Protein AF-V9G5K1-F1 (afdb_monomer_lite)

Foldseek 3Di:
DPPCPLVCVVVDDPVNVVVCCLVVVDALLRVVVSVVVVCVVPCPPVVPDVDDDPCSNVVSVVVRVCSVVVVDPPDPPVVPPD

Radius of gyration: 13.36 Å; chains: 1; bounding box: 30×26×33 Å

Sequence (82 aa):
MISDKKSWIIEATITDMQQAMASGALTSMDLVQLYLERIQTYDGELRSIIELNPDALRIAKELDQEREAGAFAGHCTAFLSF

Structure (mmCIF, N/CA/C/O backbone):
data_AF-V9G5K1-F1
#
_entry.id   AF-V9G5K1-F1
#
loop_
_atom_site.group_PDB
_atom_site.id
_atom_site.type_symbol
_atom_site.label_atom_id
_atom_site.label_alt_id
_atom_site.label_comp_id
_atom_site.label_asym_id
_atom_site.label_entity_id
_atom_site.label_seq_id
_atom_site.pdbx_PDB_ins_code
_atom_site.Cartn_x
_atom_site.Cartn_y
_atom_site.Cartn_z
_atom_site.occupancy
_atom_site.B_iso_or_equiv
_atom_site.auth_seq_id
_atom_site.auth_comp_id
_atom_site.auth_asym_id
_atom_site.auth_atom_id
_atom_site.pdbx_PDB_model_num
ATOM 1 N N . MET A 1 1 ? -12.546 10.935 -3.926 1.00 52.50 1 MET A N 1
ATOM 2 C CA . MET A 1 1 ? -12.004 9.577 -4.149 1.00 52.50 1 MET A CA 1
ATOM 3 C C . MET A 1 1 ? -10.779 9.722 -5.025 1.00 52.50 1 MET A C 1
ATOM 5 O O . MET A 1 1 ? -10.868 10.424 -6.021 1.00 52.50 1 MET A O 1
ATOM 9 N N . ILE A 1 2 ? -9.640 9.168 -4.614 1.00 63.12 2 ILE A N 1
ATOM 10 C CA . ILE A 1 2 ? -8.395 9.226 -5.392 1.00 63.12 2 ILE A CA 1
ATOM 11 C C . ILE A 1 2 ? -8.625 8.395 -6.660 1.00 63.12 2 ILE A C 1
ATOM 13 O O . ILE A 1 2 ? -8.690 7.171 -6.573 1.00 63.12 2 ILE A O 1
ATOM 17 N N . SER A 1 3 ? -8.832 9.057 -7.802 1.00 67.31 3 SER A N 1
ATOM 18 C CA . SER A 1 3 ? -9.189 8.391 -9.064 1.00 67.31 3 SER A CA 1
ATOM 19 C C . SER A 1 3 ? -8.066 7.499 -9.597 1.00 67.31 3 SER A C 1
ATOM 21 O O . SER A 1 3 ? -8.352 6.443 -10.144 1.00 67.31 3 SER A O 1
ATOM 23 N N . ASP A 1 4 ? -6.804 7.871 -9.347 1.00 79.75 4 ASP A N 1
ATOM 24 C CA . ASP A 1 4 ? -5.619 7.130 -9.789 1.00 79.75 4 ASP A CA 1
ATOM 25 C C . ASP A 1 4 ? -4.629 6.911 -8.634 1.00 79.75 4 ASP A C 1
ATOM 27 O O . ASP A 1 4 ? -3.608 7.594 -8.506 1.00 79.75 4 ASP A O 1
ATOM 31 N N . LYS A 1 5 ? -4.918 5.918 -7.780 1.00 82.12 5 LYS A N 1
ATOM 32 C CA . LYS A 1 5 ? -4.071 5.552 -6.623 1.00 82.12 5 LYS A CA 1
ATOM 33 C C . LYS A 1 5 ? -2.614 5.248 -7.024 1.00 82.12 5 LYS A C 1
ATOM 35 O O . LYS A 1 5 ? -1.691 5.580 -6.284 1.00 82.12 5 LYS A O 1
ATOM 40 N N . LYS A 1 6 ? -2.402 4.674 -8.217 1.00 80.88 6 LYS A N 1
ATOM 41 C CA . LYS A 1 6 ? -1.082 4.298 -8.757 1.00 80.88 6 LYS A CA 1
ATOM 42 C C . LYS A 1 6 ? -0.183 5.491 -9.084 1.00 80.88 6 LYS A C 1
ATOM 44 O O . LYS A 1 6 ? 1.023 5.397 -8.887 1.00 80.88 6 LYS A O 1
ATOM 49 N N . SER A 1 7 ? -0.750 6.589 -9.582 1.00 82.44 7 SER A N 1
ATOM 50 C CA . SER A 1 7 ? 0.014 7.819 -9.828 1.00 82.44 7 SER A CA 1
ATOM 51 C C . SER A 1 7 ? 0.213 8.594 -8.531 1.00 82.44 7 SER A C 1
ATOM 53 O O . SER A 1 7 ? 1.295 9.111 -8.273 1.00 82.44 7 SER A O 1
ATOM 55 N N . TRP A 1 8 ? -0.820 8.626 -7.688 1.00 86.25 8 TRP A N 1
ATOM 56 C CA . TRP A 1 8 ? -0.802 9.364 -6.432 1.00 86.25 8 TRP A CA 1
ATOM 57 C C . TRP A 1 8 ? 0.279 8.869 -5.462 1.00 86.25 8 TRP A C 1
ATOM 59 O O . TRP A 1 8 ? 0.985 9.687 -4.884 1.00 86.25 8 TRP A O 1
ATOM 69 N N . ILE A 1 9 ? 0.492 7.551 -5.341 1.00 85.44 9 ILE A N 1
ATOM 70 C CA . ILE A 1 9 ? 1.499 6.983 -4.420 1.00 85.44 9 ILE A CA 1
ATOM 71 C C . ILE A 1 9 ? 2.947 7.402 -4.736 1.00 85.44 9 ILE A C 1
ATOM 73 O O . ILE A 1 9 ? 3.831 7.245 -3.900 1.00 85.44 9 ILE A O 1
ATOM 77 N N . ILE A 1 10 ? 3.203 7.908 -5.946 1.00 84.19 10 ILE A N 1
ATOM 78 C CA . ILE A 1 10 ? 4.533 8.340 -6.399 1.00 84.19 10 ILE A CA 1
ATOM 79 C C . ILE A 1 10 ? 4.891 9.706 -5.808 1.00 84.19 10 ILE A C 1
ATOM 81 O O . ILE A 1 10 ? 6.050 9.953 -5.491 1.00 84.19 10 ILE A O 1
ATOM 85 N N . GLU A 1 11 ? 3.894 10.576 -5.6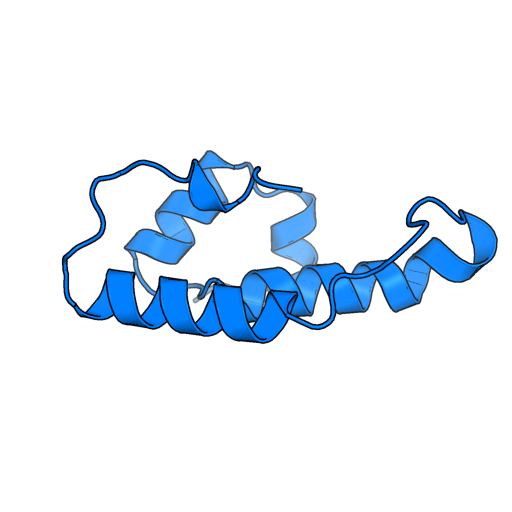62 1.00 84.06 11 GLU A N 1
ATOM 86 C CA . GLU A 1 11 ? 4.057 11.954 -5.186 1.00 84.06 11 GLU A CA 1
ATOM 87 C C . GLU A 1 11 ? 3.548 12.142 -3.750 1.00 84.06 11 GLU A C 1
ATOM 89 O O . GLU A 1 11 ? 3.834 13.159 -3.121 1.00 84.06 11 GLU A O 1
ATOM 94 N N . ALA A 1 12 ? 2.805 11.167 -3.220 1.00 85.44 12 ALA A N 1
ATOM 95 C CA . ALA A 1 12 ? 2.279 11.196 -1.865 1.00 85.44 12 ALA A CA 1
ATOM 96 C C . ALA A 1 12 ? 3.406 11.138 -0.827 1.00 85.44 12 ALA A C 1
ATOM 98 O O . ALA A 1 12 ? 4.311 10.302 -0.895 1.00 85.44 12 ALA A O 1
ATOM 99 N N . THR A 1 13 ? 3.313 11.991 0.189 1.00 86.62 13 THR A N 1
ATOM 100 C CA . THR A 1 13 ? 4.182 11.913 1.364 1.00 86.62 13 THR A CA 1
ATOM 101 C C . THR A 1 13 ? 3.679 10.850 2.342 1.00 86.62 13 THR A C 1
ATOM 103 O O . THR A 1 13 ? 2.523 10.429 2.295 1.00 86.62 13 THR A O 1
ATOM 106 N N . ILE A 1 14 ? 4.529 10.439 3.288 1.00 81.94 14 ILE A N 1
ATOM 107 C CA . ILE A 1 14 ? 4.130 9.517 4.368 1.00 81.94 14 ILE A CA 1
ATOM 108 C C . ILE A 1 14 ? 2.911 10.068 5.128 1.00 81.94 14 ILE A C 1
ATOM 110 O O . ILE A 1 14 ? 2.005 9.313 5.480 1.00 81.94 14 ILE A O 1
ATOM 114 N N . THR A 1 15 ? 2.850 11.388 5.326 1.00 83.56 15 THR A N 1
ATOM 115 C CA . THR A 1 15 ? 1.717 12.065 5.967 1.00 83.56 15 THR A CA 1
ATOM 116 C C . THR A 1 15 ? 0.435 11.921 5.148 1.00 83.56 15 THR A C 1
ATOM 118 O O . THR A 1 15 ? -0.609 11.589 5.709 1.00 83.56 15 THR A O 1
ATOM 121 N N . ASP A 1 16 ? 0.505 12.101 3.826 1.00 85.44 16 ASP A N 1
ATOM 122 C CA . ASP A 1 16 ? -0.656 11.953 2.937 1.00 85.44 16 ASP A CA 1
ATOM 123 C C . ASP A 1 16 ? -1.167 10.509 2.931 1.00 85.44 16 ASP A C 1
ATOM 125 O O . ASP A 1 16 ? -2.374 10.268 2.977 1.00 85.44 16 ASP A O 1
ATOM 129 N N . MET A 1 17 ? -0.254 9.533 2.950 1.00 84.38 17 MET A N 1
ATOM 130 C CA . MET A 1 17 ? -0.595 8.113 3.071 1.00 84.38 17 MET A CA 1
ATOM 131 C C . MET A 1 17 ? -1.288 7.815 4.401 1.00 84.38 17 MET A C 1
ATOM 133 O O . MET A 1 17 ? -2.318 7.142 4.423 1.00 84.38 17 MET A O 1
ATOM 137 N N . GLN A 1 18 ? -0.772 8.342 5.514 1.00 81.94 18 GLN A N 1
ATOM 138 C CA . GLN A 1 18 ? -1.391 8.178 6.830 1.00 81.94 18 GLN A CA 1
ATOM 139 C C . GLN A 1 18 ? -2.786 8.805 6.895 1.00 81.94 18 GLN A C 1
ATOM 141 O O . GLN A 1 18 ? -3.702 8.183 7.430 1.00 81.94 18 GLN A O 1
ATOM 146 N N . GLN A 1 19 ? -2.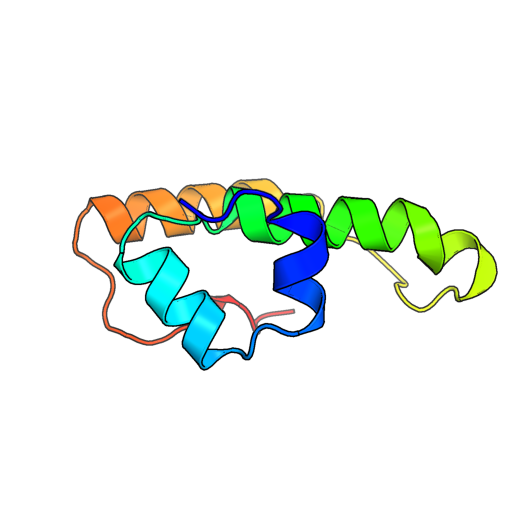978 9.990 6.315 1.00 84.06 19 GLN A N 1
ATOM 147 C CA . GLN A 1 19 ? -4.288 10.642 6.243 1.00 84.06 19 GLN A CA 1
ATOM 148 C C . GLN A 1 19 ? -5.263 9.893 5.327 1.00 84.06 19 GLN A C 1
ATOM 150 O O . GLN A 1 19 ? -6.438 9.738 5.667 1.00 84.06 19 GLN A O 1
ATOM 155 N N . ALA A 1 20 ? -4.794 9.379 4.189 1.00 84.31 20 ALA A N 1
ATOM 156 C CA . ALA A 1 20 ? -5.601 8.549 3.299 1.00 84.31 20 ALA A CA 1
ATOM 157 C C . ALA A 1 20 ? -6.038 7.243 3.983 1.00 84.31 20 ALA A C 1
ATOM 159 O O . ALA A 1 20 ? -7.186 6.830 3.830 1.00 84.31 20 ALA A O 1
ATOM 160 N N . MET A 1 21 ? -5.167 6.637 4.794 1.00 83.19 21 MET A N 1
ATOM 161 C CA . MET A 1 21 ? -5.511 5.464 5.601 1.00 83.19 21 MET A CA 1
ATOM 162 C C . MET A 1 21 ? -6.464 5.802 6.751 1.00 83.19 21 MET A C 1
ATOM 164 O O . MET A 1 21 ? -7.436 5.087 6.973 1.00 83.19 21 MET A O 1
ATOM 168 N N . ALA A 1 22 ? -6.246 6.920 7.447 1.00 80.56 22 ALA A N 1
ATOM 169 C CA . ALA A 1 22 ? -7.116 7.366 8.538 1.00 80.56 22 ALA A CA 1
ATOM 170 C C . ALA A 1 22 ? -8.525 7.755 8.058 1.00 80.56 22 ALA A C 1
ATOM 172 O O . ALA A 1 22 ? -9.500 7.569 8.779 1.00 80.56 22 ALA A O 1
ATOM 173 N N . SER A 1 23 ? -8.638 8.280 6.837 1.00 82.19 23 SER A N 1
ATOM 174 C CA . SER A 1 23 ? -9.923 8.611 6.207 1.00 82.19 23 SER A CA 1
ATOM 175 C C . SER A 1 23 ? -10.616 7.411 5.548 1.00 82.19 23 SER A C 1
ATOM 177 O O . SER A 1 23 ? -11.720 7.569 5.029 1.00 82.19 23 SER A O 1
ATOM 179 N N . GLY A 1 24 ? -9.986 6.229 5.535 1.00 80.62 24 GLY A N 1
ATOM 180 C CA . GLY A 1 24 ? -10.495 5.036 4.850 1.00 80.62 24 GLY A CA 1
ATOM 181 C C . GLY A 1 24 ? -10.450 5.124 3.318 1.00 80.62 24 GLY A C 1
ATOM 182 O O . GLY A 1 24 ? -11.011 4.276 2.629 1.00 80.62 24 GLY A O 1
ATOM 183 N N . ALA A 1 25 ? -9.789 6.141 2.757 1.00 82.38 25 ALA A N 1
ATOM 184 C CA . ALA A 1 25 ? -9.598 6.282 1.313 1.00 82.38 25 ALA A CA 1
ATOM 185 C C . ALA A 1 25 ? -8.602 5.252 0.746 1.00 82.38 25 ALA A C 1
ATOM 187 O O . ALA A 1 25 ? -8.607 4.976 -0.461 1.00 82.38 25 ALA A O 1
ATOM 188 N N . LEU A 1 26 ? -7.748 4.699 1.610 1.00 84.50 26 LEU A N 1
ATOM 189 C CA . LEU A 1 26 ? -6.734 3.707 1.285 1.00 84.50 26 LEU A CA 1
ATOM 190 C C . LEU A 1 26 ? -6.585 2.701 2.433 1.00 84.50 26 LEU A C 1
ATOM 192 O O . LEU A 1 26 ? -6.681 3.079 3.596 1.00 84.50 26 LEU A O 1
ATOM 196 N N . THR A 1 27 ? -6.317 1.439 2.120 1.00 84.56 27 THR A N 1
ATOM 197 C CA . THR A 1 27 ? -5.998 0.404 3.115 1.00 84.56 27 THR A CA 1
ATOM 198 C C . THR A 1 27 ? -4.506 0.066 3.075 1.00 84.56 27 THR A C 1
ATOM 200 O O . THR A 1 27 ? -3.807 0.367 2.103 1.00 84.56 27 THR A O 1
ATOM 203 N N . SER A 1 28 ? -3.989 -0.556 4.130 1.00 83.38 28 SER A N 1
ATOM 204 C CA . SER A 1 28 ? -2.618 -1.082 4.161 1.00 83.38 28 SER A CA 1
ATOM 205 C C . SER A 1 28 ? -2.433 -2.134 3.076 1.00 83.38 28 SER A C 1
ATOM 207 O O . SER A 1 28 ? -1.391 -2.161 2.421 1.00 83.38 28 SER A O 1
ATOM 209 N N . MET A 1 29 ? -3.450 -2.969 2.849 1.00 84.75 29 MET A N 1
ATOM 210 C CA . MET A 1 29 ? -3.444 -3.959 1.775 1.00 84.75 29 MET A CA 1
ATOM 211 C C . MET A 1 29 ? -3.342 -3.294 0.396 1.00 84.75 29 MET A C 1
ATOM 213 O O . MET A 1 29 ? -2.518 -3.716 -0.416 1.00 84.75 29 MET A O 1
ATOM 217 N N . ASP A 1 30 ? -4.106 -2.224 0.150 1.00 85.62 30 ASP A N 1
ATOM 218 C CA . ASP A 1 30 ? -4.016 -1.444 -1.091 1.00 85.62 30 ASP A CA 1
ATOM 219 C C . ASP A 1 30 ? -2.604 -0.871 -1.281 1.00 85.62 30 ASP A C 1
ATOM 221 O O . ASP A 1 30 ? -2.046 -0.935 -2.376 1.00 85.62 30 ASP A O 1
ATOM 225 N N . LEU A 1 31 ? -2.011 -0.325 -0.215 1.00 85.56 31 LEU A N 1
ATOM 226 C CA . LEU A 1 31 ? -0.675 0.271 -0.250 1.00 85.56 31 LEU A CA 1
ATOM 227 C C . LEU A 1 31 ? 0.394 -0.772 -0.607 1.00 85.56 31 LEU A C 1
ATOM 229 O O . LEU A 1 31 ? 1.202 -0.549 -1.510 1.00 85.56 31 LEU A O 1
ATOM 233 N N . VAL A 1 32 ? 0.372 -1.929 0.062 1.00 86.62 32 VAL A N 1
ATOM 234 C CA . VAL A 1 32 ? 1.301 -3.037 -0.206 1.00 86.62 32 VAL A CA 1
ATOM 235 C C . VAL A 1 32 ? 1.131 -3.549 -1.633 1.00 86.62 32 VAL A C 1
ATOM 237 O O . VAL A 1 32 ? 2.126 -3.728 -2.331 1.00 86.62 32 VAL A O 1
ATOM 240 N N . GLN A 1 33 ? -0.105 -3.712 -2.107 1.00 85.62 33 GLN A N 1
ATOM 241 C CA . GLN A 1 33 ? -0.370 -4.162 -3.472 1.00 85.62 33 GLN A CA 1
ATOM 242 C C . GLN A 1 33 ? 0.178 -3.181 -4.521 1.00 85.62 33 GLN A C 1
ATOM 244 O O . GLN A 1 33 ? 0.814 -3.608 -5.486 1.00 85.62 33 GLN A O 1
ATOM 249 N N . LEU A 1 34 ? -0.011 -1.872 -4.316 1.00 86.19 34 LEU A N 1
ATOM 250 C CA . LEU A 1 34 ? 0.512 -0.831 -5.207 1.00 86.19 34 LEU A CA 1
ATOM 251 C C . LEU A 1 34 ? 2.045 -0.839 -5.259 1.00 86.19 34 LEU A C 1
ATOM 253 O O . LEU A 1 34 ? 2.627 -0.688 -6.337 1.00 86.19 34 LEU A O 1
ATOM 257 N N . TYR A 1 35 ? 2.713 -1.041 -4.119 1.00 83.94 35 TYR A N 1
ATOM 258 C CA . TYR A 1 35 ? 4.169 -1.169 -4.089 1.00 83.94 35 TYR A CA 1
ATOM 259 C C . TYR A 1 35 ? 4.644 -2.464 -4.746 1.00 83.94 35 TYR A C 1
ATOM 261 O O . TYR A 1 35 ? 5.553 -2.403 -5.567 1.00 83.94 35 TYR A O 1
ATOM 269 N N . LEU A 1 36 ? 4.011 -3.608 -4.479 1.00 83.44 36 LEU A N 1
ATOM 270 C CA . LEU A 1 36 ? 4.352 -4.880 -5.125 1.00 83.44 36 LEU A CA 1
ATOM 271 C C . LEU A 1 36 ? 4.227 -4.806 -6.652 1.00 83.44 36 LEU A C 1
ATOM 273 O O . LEU A 1 36 ? 5.106 -5.287 -7.363 1.00 83.44 36 LEU A O 1
ATOM 277 N N . GLU A 1 37 ? 3.183 -4.157 -7.169 1.00 84.31 37 GLU A N 1
ATOM 278 C CA . GLU A 1 37 ? 3.004 -3.967 -8.612 1.00 84.31 37 GLU A CA 1
ATOM 279 C C . GLU A 1 37 ? 4.117 -3.091 -9.213 1.00 84.31 37 GLU A C 1
ATOM 281 O O . GLU A 1 37 ? 4.651 -3.392 -10.285 1.00 84.31 37 GLU A O 1
ATOM 286 N N . ARG A 1 38 ? 4.528 -2.028 -8.508 1.00 83.06 38 ARG A N 1
ATOM 287 C CA . ARG A 1 38 ? 5.676 -1.201 -8.918 1.00 83.06 38 ARG A CA 1
ATOM 288 C C . ARG A 1 38 ? 6.967 -2.008 -8.916 1.00 83.06 38 ARG A C 1
ATOM 290 O O . ARG A 1 38 ? 7.734 -1.911 -9.868 1.00 83.06 38 ARG A O 1
ATOM 297 N N . ILE A 1 39 ? 7.186 -2.813 -7.885 1.00 81.75 39 ILE A N 1
ATOM 298 C CA . ILE A 1 39 ? 8.360 -3.679 -7.766 1.00 81.75 39 ILE A CA 1
ATOM 299 C C . ILE A 1 39 ? 8.406 -4.645 -8.949 1.00 81.75 39 ILE A C 1
ATOM 301 O O . ILE A 1 39 ? 9.401 -4.684 -9.659 1.00 81.75 39 ILE A O 1
ATOM 305 N N . GLN A 1 40 ? 7.307 -5.330 -9.263 1.00 79.94 40 GLN A N 1
ATOM 306 C CA . GLN A 1 40 ? 7.250 -6.206 -10.438 1.00 79.94 40 GLN A CA 1
ATOM 307 C C . GLN A 1 40 ? 7.510 -5.463 -11.757 1.00 79.94 40 GLN A C 1
ATOM 309 O O . GLN A 1 40 ? 8.100 -6.031 -12.671 1.00 79.94 40 GLN A O 1
ATOM 314 N N . THR A 1 41 ? 7.092 -4.198 -11.858 1.00 80.75 41 THR A N 1
ATOM 315 C CA . THR A 1 41 ? 7.253 -3.390 -13.077 1.00 80.75 41 THR A CA 1
ATOM 316 C C . THR A 1 41 ? 8.685 -2.873 -13.266 1.00 80.75 41 THR A C 1
ATOM 318 O O . THR A 1 41 ? 9.157 -2.810 -14.398 1.00 80.75 41 THR A O 1
ATOM 321 N N . TYR A 1 42 ? 9.373 -2.484 -12.188 1.00 77.38 42 TYR A N 1
ATOM 322 C CA . TYR A 1 42 ? 10.656 -1.766 -12.262 1.00 77.38 42 TYR A CA 1
ATOM 323 C C . TYR A 1 42 ? 11.862 -2.564 -11.740 1.00 77.38 42 TYR A C 1
ATOM 325 O O . TYR A 1 42 ? 12.990 -2.315 -12.164 1.00 77.38 42 TYR A O 1
ATOM 333 N N . ASP A 1 43 ? 11.661 -3.524 -10.837 1.00 69.25 43 ASP A N 1
ATOM 334 C CA . ASP A 1 43 ? 12.756 -4.197 -10.125 1.00 69.25 43 ASP A CA 1
ATOM 335 C C . ASP A 1 43 ? 13.461 -5.287 -10.949 1.00 69.25 43 ASP A C 1
ATOM 337 O O . ASP A 1 43 ? 14.554 -5.724 -10.594 1.00 69.25 43 ASP A O 1
ATOM 341 N N . GLY A 1 44 ? 12.895 -5.677 -12.098 1.00 64.94 44 GLY A N 1
ATOM 342 C CA . GLY A 1 44 ? 13.496 -6.671 -12.996 1.00 64.94 44 GLY A CA 1
ATOM 343 C C . GLY A 1 44 ? 14.913 -6.309 -13.470 1.00 64.94 44 GLY A C 1
ATOM 344 O O . GLY A 1 44 ? 15.760 -7.195 -13.589 1.00 64.94 44 GLY A O 1
ATOM 345 N N . GLU A 1 45 ? 15.193 -5.018 -13.686 1.00 60.50 45 GLU A N 1
ATOM 346 C CA . GLU A 1 45 ? 16.532 -4.526 -14.054 1.00 60.50 45 GLU A CA 1
ATOM 347 C C . GLU A 1 45 ? 17.298 -3.922 -12.870 1.00 60.50 45 GLU A C 1
ATOM 349 O O . GLU A 1 45 ? 18.526 -3.997 -12.830 1.00 60.50 45 GLU A O 1
ATOM 354 N N . LEU A 1 46 ? 16.586 -3.349 -11.893 1.00 63.53 46 LEU A N 1
ATOM 355 C CA . LEU A 1 46 ? 17.191 -2.634 -10.769 1.00 63.53 46 LEU A CA 1
ATOM 356 C C . LEU A 1 46 ? 17.686 -3.563 -9.650 1.00 63.53 46 LEU A C 1
ATOM 358 O O . LEU A 1 46 ? 18.568 -3.141 -8.900 1.00 63.53 46 LEU A O 1
ATOM 362 N N . ARG A 1 47 ? 17.148 -4.794 -9.530 1.00 66.81 47 ARG A N 1
ATOM 363 C CA . ARG A 1 47 ? 17.468 -5.783 -8.471 1.00 66.81 47 ARG A CA 1
ATOM 364 C C . ARG A 1 47 ? 17.605 -5.148 -7.081 1.00 66.81 47 ARG A C 1
ATOM 366 O O . ARG A 1 47 ? 18.496 -5.495 -6.306 1.00 66.81 47 ARG A O 1
ATOM 373 N N . SER A 1 48 ? 16.776 -4.154 -6.801 1.00 68.88 48 SER A N 1
ATOM 374 C CA . SER A 1 48 ? 16.827 -3.365 -5.577 1.00 68.88 48 SER A CA 1
ATOM 375 C C . SER A 1 48 ? 16.167 -4.099 -4.416 1.00 68.88 48 SER A C 1
ATOM 377 O O . SER A 1 48 ? 16.447 -3.774 -3.263 1.00 68.88 48 SER A O 1
ATOM 379 N N . ILE A 1 49 ? 15.333 -5.106 -4.694 1.00 68.50 49 ILE A N 1
ATOM 380 C CA . ILE A 1 49 ? 14.685 -5.925 -3.672 1.00 68.50 49 ILE A CA 1
ATOM 381 C C . ILE A 1 49 ? 15.227 -7.347 -3.725 1.00 68.50 49 ILE A C 1
ATOM 383 O O . ILE A 1 49 ? 15.054 -8.086 -4.689 1.00 68.50 49 ILE A O 1
ATOM 387 N N . ILE A 1 50 ? 15.916 -7.713 -2.647 1.00 68.25 50 ILE A N 1
ATOM 388 C CA . ILE A 1 50 ? 16.587 -9.007 -2.503 1.00 68.25 50 ILE A CA 1
ATOM 389 C C . ILE A 1 50 ? 15.562 -10.108 -2.200 1.00 68.25 50 ILE A C 1
ATOM 391 O O . ILE A 1 50 ? 15.650 -11.201 -2.753 1.00 68.25 50 ILE A O 1
ATOM 395 N N . GLU A 1 51 ? 14.575 -9.813 -1.349 1.00 66.69 51 GLU A N 1
ATOM 396 C CA . GLU A 1 51 ? 13.519 -10.745 -0.962 1.00 66.69 51 GLU A CA 1
ATOM 397 C C . GLU A 1 51 ? 12.232 -9.979 -0.627 1.00 66.69 51 GLU A C 1
ATOM 399 O O . GLU A 1 51 ? 12.257 -8.954 0.055 1.00 66.69 51 GLU A O 1
ATOM 404 N N . LEU A 1 52 ? 11.099 -10.477 -1.123 1.00 72.44 52 LEU A N 1
ATOM 405 C CA . LEU A 1 52 ? 9.774 -9.998 -0.742 1.00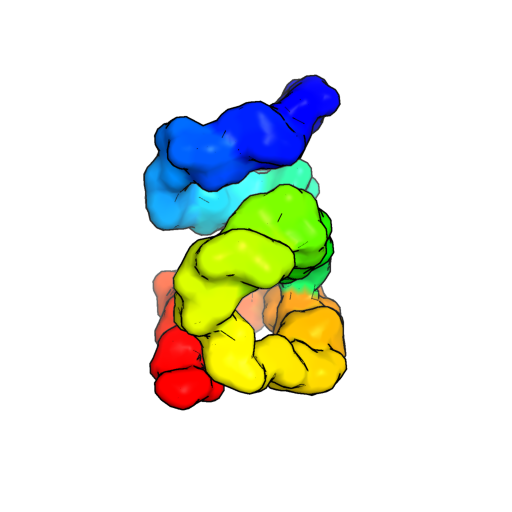 72.44 52 LEU A CA 1
ATOM 406 C C . LEU A 1 52 ? 9.251 -10.867 0.395 1.00 72.44 52 LEU A C 1
ATOM 408 O O . LEU A 1 52 ? 9.181 -12.084 0.241 1.00 72.44 52 LEU A O 1
ATOM 412 N N . ASN A 1 53 ? 8.822 -10.254 1.500 1.00 76.69 53 ASN A N 1
ATOM 413 C CA . ASN A 1 53 ? 8.194 -11.017 2.572 1.00 76.69 53 ASN A CA 1
ATOM 414 C C . ASN A 1 53 ? 6.840 -11.584 2.099 1.00 76.69 53 ASN A C 1
ATOM 416 O O . ASN A 1 53 ? 5.924 -10.796 1.835 1.00 76.69 53 ASN A O 1
ATOM 420 N N . PRO A 1 54 ? 6.663 -12.918 2.041 1.00 75.50 54 PRO A N 1
ATOM 421 C CA . PRO A 1 54 ? 5.384 -13.524 1.671 1.00 75.50 54 PRO A CA 1
ATOM 422 C C . PRO A 1 54 ? 4.251 -13.174 2.651 1.00 75.50 54 PRO A C 1
ATOM 424 O O . PRO A 1 54 ? 3.085 -13.158 2.259 1.00 75.50 54 PRO A O 1
ATOM 427 N N . ASP A 1 55 ? 4.579 -12.825 3.898 1.00 76.81 55 ASP A N 1
ATOM 428 C CA . ASP A 1 55 ? 3.615 -12.393 4.911 1.00 76.81 55 ASP A CA 1
ATOM 429 C C . ASP A 1 55 ? 3.188 -10.925 4.775 1.00 76.81 55 ASP A C 1
ATOM 431 O O . ASP A 1 55 ? 2.302 -10.486 5.509 1.00 76.81 55 ASP A O 1
ATOM 435 N N . ALA A 1 56 ? 3.756 -10.150 3.843 1.00 77.88 56 ALA A N 1
ATOM 436 C CA . ALA A 1 56 ? 3.458 -8.721 3.710 1.00 77.88 56 ALA A CA 1
ATOM 437 C C . ALA A 1 56 ? 1.953 -8.443 3.541 1.00 77.88 56 ALA A C 1
ATOM 439 O O . ALA A 1 56 ? 1.412 -7.532 4.167 1.00 77.88 56 ALA A O 1
ATOM 440 N N . LEU A 1 57 ? 1.253 -9.264 2.751 1.00 80.50 57 LEU A N 1
ATOM 441 C CA . LEU A 1 57 ? -0.198 -9.148 2.565 1.00 80.50 57 LEU A CA 1
ATOM 442 C C . LEU A 1 57 ? -0.985 -9.547 3.820 1.00 80.50 57 LEU A C 1
ATOM 444 O O . LEU A 1 57 ? -2.021 -8.950 4.117 1.00 80.50 57 LEU A O 1
ATOM 448 N N . ARG A 1 58 ? -0.500 -10.545 4.566 1.00 82.56 58 ARG A N 1
ATOM 449 C CA . ARG A 1 58 ? -1.128 -11.009 5.808 1.00 82.56 58 ARG A CA 1
ATOM 450 C C . ARG A 1 58 ? -1.033 -9.938 6.894 1.00 82.56 58 ARG A C 1
ATOM 452 O O . ARG A 1 58 ? -2.052 -9.582 7.475 1.00 82.56 58 ARG A O 1
ATOM 459 N N . ILE A 1 59 ? 0.157 -9.374 7.088 1.00 80.88 59 ILE A N 1
ATOM 460 C CA . ILE A 1 59 ? 0.414 -8.283 8.037 1.00 80.88 59 ILE A CA 1
ATOM 461 C C . ILE A 1 59 ? -0.402 -7.043 7.658 1.00 80.88 59 ILE A C 1
ATOM 463 O O . ILE A 1 59 ? -1.027 -6.429 8.515 1.00 80.88 59 ILE A O 1
ATOM 467 N N . ALA A 1 60 ? -0.461 -6.693 6.369 1.00 82.94 60 ALA A N 1
ATOM 468 C CA . ALA A 1 60 ? -1.276 -5.572 5.906 1.00 82.94 60 ALA A CA 1
ATOM 469 C C . ALA A 1 60 ? -2.762 -5.749 6.253 1.00 82.94 60 ALA A C 1
ATOM 471 O O . ALA A 1 60 ? -3.401 -4.816 6.734 1.00 82.94 60 ALA A O 1
ATOM 472 N N . LYS A 1 61 ? -3.295 -6.961 6.071 1.00 83.56 61 LYS A N 1
ATOM 473 C CA . LYS A 1 61 ? -4.675 -7.288 6.434 1.00 83.56 61 LYS A CA 1
ATOM 474 C C . LYS A 1 61 ? -4.917 -7.209 7.943 1.00 83.56 61 LYS A C 1
ATOM 476 O O . LYS A 1 61 ? -5.953 -6.698 8.354 1.00 83.56 61 LYS A O 1
ATOM 481 N N . GLU A 1 62 ? -3.986 -7.704 8.755 1.00 82.94 62 GLU A N 1
ATOM 482 C CA . GLU A 1 62 ? -4.054 -7.605 10.220 1.00 82.94 62 GLU A CA 1
ATOM 483 C C . GLU A 1 62 ? -4.073 -6.132 10.669 1.00 82.94 62 GLU A C 1
ATOM 485 O O . GLU A 1 62 ? -4.928 -5.739 11.458 1.00 82.94 62 GLU A O 1
ATOM 490 N N . LEU A 1 63 ? -3.228 -5.283 10.075 1.00 79.56 63 LEU A N 1
ATOM 491 C CA . LEU A 1 63 ? -3.192 -3.843 10.358 1.00 79.56 63 LEU A CA 1
ATOM 492 C C . LEU A 1 63 ? -4.485 -3.116 9.962 1.00 79.56 63 LEU A C 1
ATOM 494 O O . LEU A 1 63 ? -4.909 -2.182 10.647 1.00 79.56 63 LEU A O 1
ATOM 498 N N . ASP A 1 64 ? -5.118 -3.525 8.864 1.00 81.69 64 ASP A N 1
ATOM 499 C CA . ASP A 1 64 ? -6.405 -2.962 8.451 1.00 81.69 64 ASP A CA 1
ATOM 500 C C . ASP A 1 64 ? -7.523 -3.349 9.428 1.00 81.69 64 ASP A C 1
ATOM 502 O O . ASP A 1 64 ? -8.320 -2.495 9.816 1.00 81.69 64 ASP A O 1
ATOM 506 N N . GLN A 1 65 ? -7.518 -4.591 9.920 1.00 82.00 65 GLN A N 1
ATOM 507 C CA . GLN A 1 65 ? -8.448 -5.046 10.959 1.00 82.00 65 GLN A CA 1
ATOM 508 C C . GLN A 1 65 ? -8.240 -4.307 12.288 1.00 82.00 65 GLN A C 1
ATOM 510 O O . GLN A 1 65 ? -9.211 -3.907 12.930 1.00 82.00 65 GLN A O 1
ATOM 515 N N . GLU A 1 66 ? -6.991 -4.074 12.697 1.00 78.06 66 GLU A N 1
ATOM 516 C CA . GLU A 1 66 ? -6.674 -3.285 13.895 1.00 78.06 66 GLU A CA 1
ATOM 517 C C . GLU A 1 66 ? -7.138 -1.826 13.774 1.00 78.06 66 GLU A C 1
ATOM 519 O O . GLU A 1 66 ? -7.609 -1.236 14.756 1.00 78.06 66 GLU A O 1
ATOM 524 N N . ARG A 1 67 ? -7.049 -1.241 12.570 1.00 74.06 67 ARG A N 1
ATOM 525 C CA . ARG A 1 67 ? -7.580 0.101 12.291 1.00 74.06 67 ARG A CA 1
ATOM 526 C C . ARG A 1 67 ? -9.093 0.158 12.377 1.00 74.06 67 ARG A C 1
ATOM 528 O O . ARG A 1 67 ? -9.614 1.070 13.017 1.00 74.06 67 ARG A O 1
ATOM 535 N N . GLU A 1 68 ? -9.787 -0.802 11.780 1.00 73.69 68 GLU A N 1
ATOM 536 C CA . GLU A 1 68 ? -11.250 -0.889 11.856 1.00 73.69 68 GLU A CA 1
ATOM 537 C C . GLU A 1 68 ? -11.739 -1.114 13.293 1.00 73.69 68 GLU A C 1
ATOM 539 O O . GLU A 1 68 ? -12.755 -0.550 13.698 1.00 73.69 68 GLU A O 1
ATOM 544 N N . ALA A 1 69 ? -10.985 -1.869 14.097 1.00 75.12 69 ALA A N 1
ATOM 545 C CA . ALA A 1 69 ? -11.285 -2.113 15.507 1.00 75.12 69 ALA A CA 1
ATOM 546 C C . ALA A 1 69 ? -11.041 -0.893 16.424 1.00 75.12 69 ALA A C 1
ATOM 548 O O . ALA A 1 69 ? -11.283 -0.976 17.629 1.00 75.12 69 ALA A O 1
ATOM 549 N N . GLY A 1 70 ? -10.558 0.238 15.890 1.00 63.59 70 GLY A N 1
ATOM 550 C CA . GLY A 1 70 ? -10.300 1.459 16.660 1.00 63.59 70 GLY A CA 1
ATOM 551 C C . GLY A 1 70 ? -9.099 1.365 17.610 1.00 63.59 70 GLY A C 1
ATOM 552 O O . GLY A 1 70 ? -8.901 2.259 18.432 1.00 63.59 70 GLY A O 1
ATOM 553 N N . ALA A 1 71 ? -8.280 0.315 17.498 1.00 56.03 71 ALA A N 1
ATOM 554 C CA . ALA A 1 71 ? -7.100 0.086 18.335 1.00 56.03 71 ALA A CA 1
ATOM 555 C C . ALA A 1 71 ? -5.848 0.843 17.843 1.00 56.03 71 ALA A C 1
ATOM 557 O O . ALA A 1 71 ? -4.765 0.704 18.411 1.00 56.03 71 ALA A O 1
ATOM 558 N N . PHE A 1 72 ? -5.973 1.655 16.787 1.00 54.72 72 PHE A N 1
ATOM 559 C CA . PHE A 1 72 ? -4.834 2.275 16.117 1.00 54.72 72 PHE A CA 1
ATOM 560 C C . PHE A 1 72 ? -4.284 3.484 16.889 1.00 54.72 72 PHE A C 1
ATOM 562 O O . PHE A 1 72 ? -4.613 4.641 16.624 1.00 54.72 72 PHE A O 1
ATOM 569 N N . ALA A 1 73 ? -3.394 3.215 17.841 1.00 51.06 73 ALA A N 1
ATOM 570 C CA . ALA A 1 73 ? -2.666 4.216 18.615 1.00 51.06 73 ALA A CA 1
ATOM 571 C C . ALA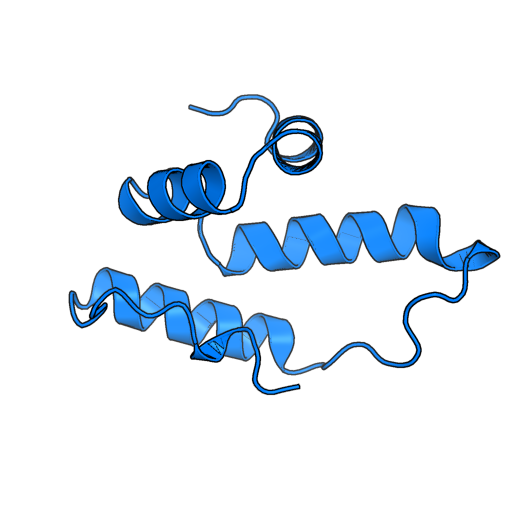 A 1 73 ? -1.492 4.832 17.824 1.00 51.06 73 ALA A C 1
ATOM 573 O O . ALA A 1 73 ? -0.341 4.750 18.242 1.00 51.06 73 ALA A O 1
ATOM 574 N N . GLY A 1 74 ? -1.764 5.444 16.667 1.00 49.34 74 GLY A N 1
ATOM 575 C CA . GLY A 1 74 ? -0.907 6.462 16.031 1.00 49.34 74 GLY A CA 1
ATOM 576 C C . GLY A 1 74 ? 0.552 6.110 15.685 1.00 49.34 74 GLY A C 1
ATOM 577 O O . GLY A 1 74 ? 1.267 6.983 15.204 1.00 49.34 74 GLY A O 1
ATOM 578 N N . HIS A 1 75 ? 1.017 4.878 15.891 1.00 48.44 75 HIS A N 1
ATOM 579 C CA . HIS A 1 75 ? 2.397 4.473 15.635 1.00 48.44 75 HIS A CA 1
ATOM 580 C C . HIS A 1 75 ? 2.442 3.462 14.490 1.00 48.44 75 HIS A C 1
ATOM 582 O O . HIS A 1 75 ? 2.255 2.264 14.669 1.00 48.44 75 HIS A O 1
ATOM 588 N N . CYS A 1 76 ? 2.770 3.958 13.297 1.00 47.41 76 CYS A N 1
ATOM 589 C CA . CYS A 1 76 ? 3.223 3.169 12.145 1.00 47.41 76 CYS A CA 1
ATOM 590 C C . CYS A 1 76 ? 4.594 2.487 12.392 1.00 47.41 76 CYS A C 1
ATOM 592 O O . CYS A 1 76 ? 5.381 2.341 11.463 1.00 47.41 76 CYS A O 1
ATOM 594 N N . THR A 1 77 ? 4.940 2.089 13.619 1.00 46.75 77 THR A N 1
ATOM 595 C CA . THR A 1 77 ? 6.224 1.424 13.909 1.00 46.75 77 THR A CA 1
ATOM 596 C C . THR A 1 77 ? 6.232 -0.046 13.491 1.00 46.75 77 THR A C 1
ATOM 598 O O . THR A 1 77 ? 7.304 -0.592 13.254 1.00 46.75 77 THR A O 1
ATOM 601 N N . ALA A 1 78 ? 5.065 -0.672 13.297 1.00 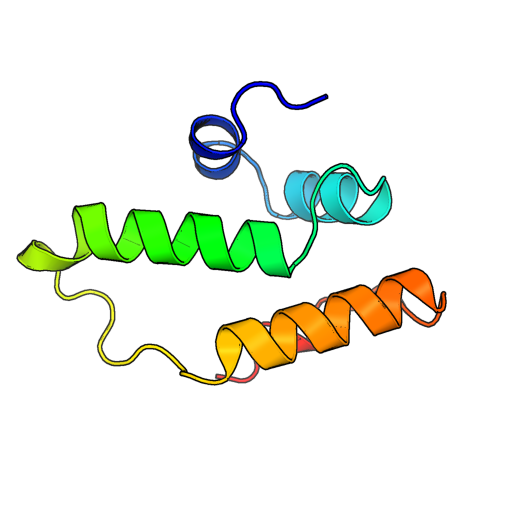44.34 78 ALA A N 1
ATOM 602 C CA . ALA A 1 78 ? 4.977 -2.054 12.818 1.00 44.34 78 ALA A CA 1
ATOM 603 C C . ALA A 1 78 ? 5.392 -2.229 11.341 1.00 44.34 78 ALA A C 1
ATOM 605 O O . ALA A 1 78 ? 5.654 -3.346 10.911 1.00 44.34 78 ALA A O 1
ATOM 606 N N . PHE A 1 79 ? 5.502 -1.143 10.565 1.00 42.72 79 PHE A N 1
ATOM 607 C CA . PHE A 1 79 ? 5.932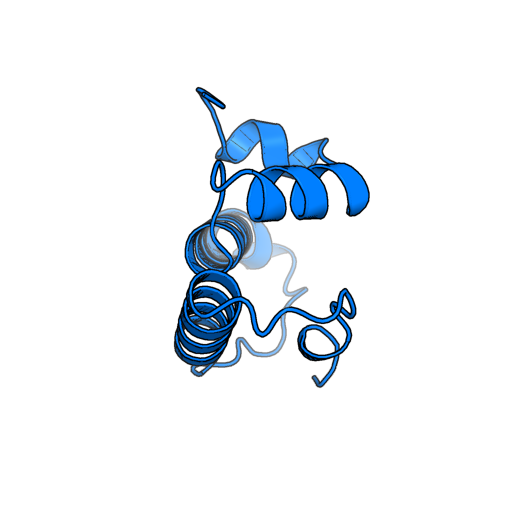 -1.211 9.161 1.00 42.72 79 PHE A CA 1
ATOM 608 C C . PHE A 1 79 ? 7.464 -1.291 8.994 1.00 42.72 79 PHE A C 1
ATOM 610 O O . PHE A 1 79 ? 7.945 -1.485 7.883 1.00 42.72 79 PHE A O 1
ATOM 617 N N . LEU A 1 80 ? 8.232 -1.133 10.082 1.00 37.12 80 LEU A N 1
ATOM 618 C CA . LEU A 1 80 ? 9.703 -1.069 10.070 1.00 37.12 80 LEU A CA 1
ATOM 619 C C . LEU A 1 80 ? 10.386 -2.241 10.794 1.00 37.12 80 LEU A C 1
ATOM 621 O O . LEU A 1 80 ? 11.579 -2.174 11.068 1.00 37.12 80 LEU A O 1
ATOM 625 N N . SER A 1 81 ? 9.665 -3.317 11.113 1.00 33.94 81 SER A N 1
ATOM 626 C CA . SER A 1 81 ? 10.296 -4.575 11.534 1.00 33.94 81 SER A CA 1
ATOM 627 C C . SER A 1 81 ? 10.499 -5.481 10.321 1.00 33.94 81 SER A C 1
ATOM 629 O O . SER A 1 81 ? 9.756 -6.437 10.117 1.00 33.94 81 SER A O 1
ATOM 631 N N . PHE A 1 82 ? 11.495 -5.121 9.515 1.00 35.16 82 PHE A N 1
ATOM 632 C CA . PHE A 1 82 ? 12.162 -5.976 8.538 1.00 35.16 82 PHE A CA 1
ATOM 633 C C . PHE A 1 82 ? 13.663 -5.909 8.789 1.00 35.16 82 PHE A C 1
ATOM 635 O O . PHE A 1 82 ? 14.164 -4.773 8.956 1.00 35.16 82 PHE A O 1
#

Secondary structure (DSSP, 8-state):
--S-HHHHHHH--HHHHHHHHHTTSS-HHHHHHHHHHHHHHHHHHH---S---TTHHHHHHHHHHHHHTT---S-GGGGG--

pLDDT: mean 73.91, std 13.9, range [33.94, 86.62]